Protein AF-A0A1S2HRX5-F1 (afdb_monomer)

Radius of gyration: 15.43 Å; Cα contacts (8 Å, |Δi|>4): 375; chains: 1; bounding box: 39×36×41 Å

Sequence (176 aa):
MSVSSRLGGLPTVPDGFDWPTCAEHHEPMQFTAQLEHEGSLILVFICQADPGSCPSWDPDAGSNAAVVVGGRDLHPAGRPASPSGTAVLTGEPWLLGVHQAAADDYYDALAEARSDGVSVAGQWGGNPAWIQNDETPGGYRFVAMLDEDPLGVNFGGGSAYVFADGHGHAKVLTQT

Foldseek 3Di:
DDQFKWFFDFHFADPPDDFQAAPVVRFGFAFGIWHDDPQWIKTKGAHQAPPGGDPFQDQPNSRIAIAIHHDPPTDGDDDDDGPRSRNTDPDDIGGDDDDDAPDLAPVVSVVVCVVVVHFDFWFADDDDPDPDDDPAPPQKDWGIKGDCPPRVDCLPNWIKTKIGHPPRGITIGIDD

Nearest PDB structures (foldseek):
  6lbt-assembly1_B  TM=6.377E-01  e=7.154E+00  Kluyveromyces lactis
  3taw-assembly1_A  TM=1.729E-01  e=7.962E+00  Parabacteroides distasonis ATCC 8503

Solvent-accessible surface area (backbone atoms only — not comparable to full-atom values): 10328 Å² total; per-residue (Å²): 133,83,87,61,30,29,35,42,31,66,58,76,34,46,86,89,69,78,78,61,55,17,67,83,78,71,38,47,24,16,39,46,36,36,38,65,51,97,92,30,35,39,38,33,30,39,30,54,50,82,98,48,50,61,91,64,42,50,45,84,69,34,36,30,41,32,46,56,47,68,78,82,77,65,37,71,49,81,84,76,88,39,97,76,58,49,32,42,47,86,68,82,53,44,76,59,81,89,80,86,58,91,51,92,46,64,69,59,24,49,53,51,41,45,74,74,70,46,88,62,53,58,45,75,48,79,76,84,80,64,84,72,70,93,76,79,56,90,82,46,42,73,46,34,37,37,34,33,54,80,68,79,50,77,53,77,85,26,34,38,43,34,28,36,38,97,82,66,48,37,40,28,33,44,42,99

Structure (mmCIF, N/CA/C/O backbone):
data_AF-A0A1S2HRX5-F1
#
_entry.id   AF-A0A1S2HRX5-F1
#
loop_
_atom_site.group_PDB
_atom_site.id
_atom_site.type_symbol
_atom_site.label_atom_id
_atom_site.label_alt_id
_atom_site.label_comp_id
_atom_site.label_asym_id
_atom_site.label_entity_id
_atom_site.label_seq_id
_atom_site.pdbx_PDB_ins_code
_atom_site.Cartn_x
_atom_site.Cartn_y
_atom_site.Cartn_z
_atom_site.occupancy
_atom_site.B_iso_or_equiv
_atom_site.auth_seq_id
_atom_site.auth_comp_id
_atom_site.auth_asym_id
_atom_site.auth_atom_id
_atom_site.pdbx_PDB_model_num
ATOM 1 N N . MET A 1 1 ? -18.912 -3.432 -9.188 1.00 42.72 1 MET A N 1
ATOM 2 C CA . MET A 1 1 ? -17.741 -2.588 -8.873 1.00 42.72 1 MET A CA 1
ATOM 3 C C . MET A 1 1 ? -16.522 -3.482 -8.997 1.00 42.72 1 MET A C 1
ATOM 5 O O . MET A 1 1 ? -16.573 -4.588 -8.477 1.00 42.72 1 MET A O 1
ATOM 9 N N . SER A 1 2 ? -15.521 -3.086 -9.781 1.00 50.94 2 SER A N 1
ATOM 10 C CA . SER A 1 2 ? -14.323 -3.904 -10.001 1.00 50.94 2 SER A CA 1
ATOM 11 C C . SER A 1 2 ? -13.428 -3.830 -8.764 1.00 50.94 2 SER A C 1
ATOM 13 O O . SER A 1 2 ? -13.094 -2.729 -8.331 1.00 50.94 2 SER A O 1
ATOM 15 N N . VAL A 1 3 ? -13.072 -4.976 -8.185 1.00 69.06 3 VAL A N 1
ATOM 16 C CA . VAL A 1 3 ? -12.147 -5.123 -7.043 1.00 69.06 3 VAL A CA 1
ATOM 17 C C . VAL A 1 3 ? -10.694 -5.006 -7.511 1.00 69.06 3 VAL A C 1
ATOM 19 O O . VAL A 1 3 ? -9.870 -5.864 -7.242 1.00 69.06 3 VAL A O 1
ATOM 22 N N . SER A 1 4 ? -10.397 -3.946 -8.258 1.00 85.69 4 SER A N 1
ATOM 23 C CA . SER A 1 4 ? -9.101 -3.774 -8.909 1.00 85.69 4 SER A CA 1
ATOM 24 C C . SER A 1 4 ? -8.040 -3.223 -7.964 1.00 85.69 4 SER A C 1
ATOM 26 O O . SER A 1 4 ? -8.355 -2.479 -7.025 1.00 85.69 4 SER A O 1
ATOM 28 N N . SER A 1 5 ? -6.783 -3.544 -8.261 1.00 94.06 5 SER A N 1
ATOM 29 C CA . SER A 1 5 ? -5.628 -2.887 -7.652 1.00 94.06 5 SER A CA 1
ATOM 30 C C . SER A 1 5 ? -5.654 -1.379 -7.925 1.00 94.06 5 SER A C 1
ATOM 32 O O . SER A 1 5 ? -5.925 -0.944 -9.049 1.00 94.06 5 SER A O 1
ATOM 34 N N . ARG A 1 6 ? -5.418 -0.566 -6.894 1.00 93.69 6 ARG A N 1
ATOM 35 C CA . ARG A 1 6 ? -5.502 0.898 -6.982 1.00 93.69 6 ARG A CA 1
ATOM 36 C C . ARG A 1 6 ? -4.784 1.615 -5.852 1.00 93.69 6 ARG A C 1
ATOM 38 O O . ARG A 1 6 ? -4.561 1.041 -4.787 1.00 93.69 6 ARG A O 1
ATOM 45 N N . LEU A 1 7 ? -4.542 2.901 -6.073 1.00 91.94 7 LEU A N 1
ATOM 46 C CA . LEU A 1 7 ? -4.018 3.836 -5.085 1.00 91.94 7 LEU A CA 1
ATOM 47 C C . LEU A 1 7 ? -5.061 4.891 -4.717 1.00 91.94 7 LEU A C 1
ATOM 49 O O . LEU A 1 7 ? -5.778 5.397 -5.585 1.00 91.94 7 LEU A O 1
ATOM 53 N N . GLY A 1 8 ? -5.122 5.238 -3.433 1.00 90.88 8 GLY A N 1
ATOM 54 C CA . GLY A 1 8 ? -6.038 6.248 -2.908 1.00 90.88 8 GLY A CA 1
ATOM 55 C C . GLY A 1 8 ? -7.531 5.925 -3.076 1.00 90.88 8 GLY A C 1
ATOM 56 O O . GLY A 1 8 ? -7.946 4.837 -3.487 1.00 90.88 8 GLY A O 1
ATOM 57 N N . GLY A 1 9 ? -8.374 6.897 -2.723 1.00 91.44 9 GLY A N 1
ATOM 58 C CA . GLY A 1 9 ? -9.822 6.709 -2.611 1.00 91.44 9 GLY A CA 1
ATOM 59 C C . GLY A 1 9 ? -10.224 5.913 -1.363 1.00 91.44 9 GLY A C 1
ATOM 60 O O . GLY A 1 9 ? -9.488 5.847 -0.388 1.00 91.44 9 GLY A O 1
ATOM 61 N N . LEU A 1 10 ? -11.426 5.332 -1.355 1.00 94.06 10 LEU A N 1
ATOM 62 C CA . LEU A 1 10 ? -11.907 4.517 -0.228 1.00 94.06 10 LEU A CA 1
ATOM 63 C C . LEU A 1 10 ? -11.615 3.036 -0.474 1.00 94.06 10 LEU A C 1
ATOM 65 O O . LEU A 1 10 ? -11.986 2.583 -1.559 1.00 94.06 10 LEU A O 1
ATOM 69 N N . PRO A 1 11 ? -11.049 2.270 0.480 1.00 95.44 11 PRO A N 1
ATOM 70 C CA . PRO A 1 11 ? -10.818 0.834 0.315 1.00 95.44 11 PRO A CA 1
ATOM 71 C C . PRO A 1 11 ? -12.126 0.075 0.088 1.00 95.44 11 PRO A C 1
ATOM 73 O O . PRO A 1 11 ? -13.189 0.508 0.533 1.00 95.44 11 PRO A O 1
ATOM 76 N N . THR A 1 12 ? -12.059 -1.058 -0.609 1.00 95.31 12 THR A N 1
ATOM 77 C CA . THR A 1 12 ? -13.180 -1.997 -0.690 1.00 95.31 12 THR A CA 1
ATOM 78 C C . THR A 1 12 ? -13.063 -2.991 0.460 1.00 95.31 12 THR A C 1
ATOM 80 O O . THR A 1 12 ? -12.050 -3.673 0.581 1.00 95.31 12 THR A O 1
ATOM 83 N N . VAL A 1 13 ? -14.083 -3.056 1.308 1.00 96.00 13 VAL A N 1
ATOM 84 C CA . VAL A 1 13 ? -14.059 -3.765 2.590 1.00 96.00 13 VAL A CA 1
ATOM 85 C C . VAL A 1 13 ? -15.332 -4.595 2.783 1.00 96.00 13 VAL A C 1
ATOM 87 O O . VAL A 1 13 ? -16.344 -4.302 2.142 1.00 96.00 13 VAL A O 1
ATOM 90 N N . PRO A 1 14 ? -15.297 -5.638 3.628 1.00 94.88 14 PRO A N 1
ATOM 91 C CA . PRO A 1 14 ? -16.498 -6.324 4.086 1.00 94.88 14 PRO A CA 1
ATOM 92 C C . PRO A 1 14 ? -17.220 -5.516 5.176 1.00 94.88 14 PRO A C 1
ATOM 94 O O . PRO A 1 14 ? -16.655 -4.589 5.768 1.00 94.88 14 PRO A O 1
ATOM 97 N N . ASP A 1 15 ? -18.447 -5.931 5.491 1.00 92.69 15 ASP A N 1
ATOM 98 C CA . ASP A 1 15 ? -19.171 -5.441 6.663 1.00 92.69 15 ASP A CA 1
ATOM 99 C C . ASP A 1 15 ? -18.344 -5.630 7.945 1.00 92.69 15 ASP A C 1
ATOM 101 O O . ASP A 1 15 ? -17.691 -6.657 8.147 1.00 92.69 15 ASP A O 1
ATOM 105 N N . GLY A 1 16 ? -18.402 -4.639 8.839 1.00 91.12 16 GLY A N 1
ATOM 106 C CA . GLY A 1 16 ? -17.696 -4.679 10.123 1.00 91.12 16 GLY A CA 1
ATOM 107 C C . GLY A 1 16 ? -16.188 -4.432 10.035 1.00 91.12 16 GLY A C 1
ATOM 108 O O . GLY A 1 16 ? -15.483 -4.715 10.995 1.00 91.12 16 GLY A O 1
ATOM 109 N N . PHE A 1 17 ? -15.684 -3.920 8.910 1.00 95.06 17 PHE A N 1
ATOM 110 C CA . PHE A 1 17 ? -14.285 -3.521 8.788 1.00 95.06 17 PHE A CA 1
ATOM 111 C C . PHE A 1 17 ? -13.903 -2.411 9.776 1.00 95.06 17 PHE A C 1
ATOM 113 O O . PHE A 1 17 ? -14.503 -1.332 9.779 1.00 95.06 17 PHE A O 1
ATOM 120 N N . ASP A 1 18 ? -12.840 -2.663 10.538 1.00 94.56 18 ASP A N 1
ATOM 121 C CA . ASP A 1 18 ? -12.233 -1.700 11.448 1.00 94.56 18 ASP A CA 1
ATOM 122 C C . ASP A 1 18 ? -11.084 -0.957 10.760 1.00 94.56 18 ASP A C 1
ATOM 124 O O . ASP A 1 18 ? -10.108 -1.553 10.300 1.00 94.56 18 ASP A O 1
ATOM 128 N N . TRP A 1 19 ? -11.191 0.372 10.705 1.00 96.56 19 TRP A N 1
ATOM 129 C CA . TRP A 1 19 ? -10.160 1.209 10.101 1.00 96.56 19 TRP A CA 1
ATOM 130 C C . TRP A 1 19 ? -8.891 1.234 10.973 1.00 96.56 19 TRP A C 1
ATOM 132 O O . TRP A 1 19 ? -8.983 1.602 12.151 1.00 96.56 19 TRP A O 1
ATOM 142 N N . PRO A 1 20 ? -7.697 0.920 10.429 1.00 95.81 20 PRO A N 1
ATOM 143 C CA . PRO A 1 20 ? -6.464 0.925 11.212 1.00 95.81 20 PRO A CA 1
ATOM 144 C C . PRO A 1 20 ? -6.161 2.291 11.829 1.00 95.81 20 PRO A C 1
ATOM 146 O O . PRO A 1 20 ? -6.171 3.319 11.154 1.00 95.81 20 PRO A O 1
ATOM 149 N N . THR A 1 21 ? -5.874 2.299 13.126 1.00 94.56 21 THR A N 1
ATOM 150 C CA . THR A 1 21 ? -5.541 3.508 13.888 1.00 94.56 21 THR A CA 1
ATOM 151 C C . THR A 1 21 ? -4.072 3.466 14.274 1.00 94.56 21 THR A C 1
ATOM 153 O O . THR A 1 21 ? -3.586 2.436 14.739 1.00 94.56 21 THR A O 1
ATOM 156 N N . CYS A 1 22 ? -3.362 4.575 14.083 1.00 92.81 22 CYS A N 1
ATOM 157 C CA . CYS A 1 22 ? -1.966 4.693 14.482 1.00 92.81 22 CYS A CA 1
ATOM 158 C C . CYS A 1 22 ? -1.825 4.576 16.004 1.00 92.81 22 CYS A C 1
ATOM 160 O O . CYS A 1 22 ? -2.500 5.291 16.743 1.00 92.81 22 CYS A O 1
ATOM 162 N N . ALA A 1 23 ? -0.914 3.721 16.467 1.00 91.38 23 ALA A N 1
ATOM 163 C CA . ALA A 1 23 ? -0.652 3.520 17.891 1.00 91.38 23 ALA A CA 1
ATOM 164 C C . ALA A 1 23 ? -0.019 4.747 18.577 1.00 91.38 23 ALA A C 1
ATOM 166 O O . ALA A 1 23 ? -0.177 4.926 19.781 1.00 91.38 23 ALA A O 1
ATOM 167 N N . GLU A 1 24 ? 0.686 5.597 17.826 1.00 89.31 24 GLU A N 1
ATOM 168 C CA . GLU A 1 24 ? 1.354 6.793 18.352 1.00 89.31 24 GLU A CA 1
ATOM 169 C C . GLU A 1 24 ? 0.433 8.020 18.311 1.00 89.31 24 GLU A C 1
ATOM 171 O O . GLU A 1 24 ? 0.170 8.655 19.333 1.00 89.31 24 GLU A O 1
ATOM 176 N N . HIS A 1 25 ? -0.124 8.322 17.136 1.00 89.62 25 HIS A N 1
ATOM 177 C CA . HIS A 1 25 ? -0.954 9.511 16.925 1.00 89.62 25 HIS A CA 1
ATOM 178 C C . HIS A 1 25 ? -2.419 9.315 17.317 1.00 89.62 25 HIS A C 1
ATOM 180 O O . HIS A 1 25 ? -3.144 10.295 17.457 1.00 89.62 25 HIS A O 1
ATOM 186 N N . HIS A 1 26 ? -2.864 8.069 17.506 1.00 91.31 26 HIS A N 1
ATOM 187 C CA . HIS A 1 26 ? -4.259 7.737 17.811 1.00 91.31 26 HIS A CA 1
ATOM 188 C C . HIS A 1 26 ? -5.250 8.280 16.761 1.00 91.31 26 HIS A C 1
ATOM 190 O O . HIS A 1 26 ? -6.422 8.516 17.054 1.00 91.31 26 HIS A O 1
ATOM 196 N N . GLU A 1 27 ? -4.777 8.456 15.524 1.00 92.00 27 GLU A N 1
ATOM 197 C CA . GLU A 1 27 ? -5.568 8.874 14.370 1.00 92.00 27 GLU A CA 1
ATOM 198 C C . GLU A 1 27 ? -5.728 7.726 13.363 1.00 92.00 27 GLU A C 1
ATOM 200 O O . GLU A 1 27 ? -4.836 6.874 13.258 1.00 92.00 27 GLU A O 1
ATOM 205 N N . PRO A 1 28 ? -6.833 7.694 12.592 1.00 94.44 28 PRO A N 1
ATOM 206 C CA . PRO A 1 28 ? -6.973 6.749 11.494 1.00 94.44 28 PRO A CA 1
ATOM 207 C C . PRO A 1 28 ? -5.816 6.910 10.503 1.00 94.44 28 PRO A C 1
ATOM 209 O O . PRO A 1 28 ? -5.547 8.012 10.024 1.00 94.44 28 PRO A O 1
ATOM 212 N N . MET A 1 29 ? -5.147 5.806 10.182 1.00 93.88 29 MET A N 1
ATOM 213 C CA . MET A 1 29 ? -4.062 5.793 9.204 1.00 93.88 29 MET A CA 1
ATOM 214 C C . MET A 1 29 ? -4.589 6.119 7.804 1.00 93.88 29 MET A C 1
ATOM 216 O O . MET A 1 29 ? -5.742 5.824 7.475 1.00 93.88 29 MET A O 1
ATOM 220 N N . GLN A 1 30 ? -3.738 6.688 6.954 1.00 93.50 30 GLN A N 1
ATOM 221 C CA . GLN A 1 30 ? -4.100 6.975 5.577 1.00 93.50 30 GLN A CA 1
ATOM 222 C C . GLN A 1 30 ? -4.197 5.689 4.763 1.00 93.50 30 GLN A C 1
ATOM 224 O O . GLN A 1 30 ? -3.223 4.947 4.648 1.00 93.50 30 GLN A O 1
ATOM 229 N N . PHE A 1 31 ? -5.349 5.460 4.136 1.00 94.88 31 PHE A N 1
ATOM 230 C CA . PHE A 1 31 ? -5.457 4.435 3.106 1.00 94.88 31 PHE A CA 1
ATOM 231 C C . PHE A 1 31 ? -4.599 4.816 1.894 1.00 94.88 31 PHE A C 1
ATOM 233 O O . PHE A 1 31 ? -4.825 5.849 1.261 1.00 94.88 31 PHE A O 1
ATOM 240 N N . THR A 1 32 ? -3.629 3.961 1.585 1.00 94.06 32 THR A N 1
ATOM 241 C CA . THR A 1 32 ? -2.612 4.189 0.552 1.00 94.06 32 THR A CA 1
ATOM 242 C C . THR A 1 32 ? -2.920 3.377 -0.701 1.00 94.06 32 THR A C 1
ATOM 244 O O . THR A 1 32 ? -3.034 3.934 -1.794 1.00 94.06 32 THR A O 1
ATOM 247 N N . ALA A 1 33 ? -3.108 2.064 -0.547 1.00 95.00 33 ALA A N 1
ATOM 248 C CA . ALA A 1 33 ? -3.274 1.150 -1.669 1.00 95.00 33 ALA A CA 1
ATOM 249 C C . ALA A 1 33 ? -4.211 -0.014 -1.343 1.00 95.00 33 ALA A C 1
ATOM 251 O O . ALA A 1 33 ? -4.298 -0.476 -0.208 1.00 95.00 33 ALA A O 1
ATOM 252 N N . GLN A 1 34 ? -4.868 -0.526 -2.375 1.00 95.69 34 GLN A N 1
ATOM 253 C CA . GLN A 1 34 ? -5.545 -1.817 -2.377 1.00 95.69 34 GLN A CA 1
ATOM 254 C C . GLN A 1 34 ? -4.910 -2.653 -3.482 1.00 95.69 34 GLN A C 1
ATOM 256 O O . GLN A 1 34 ? -4.860 -2.201 -4.623 1.00 95.69 34 GLN A O 1
ATOM 261 N N . LEU A 1 35 ? -4.450 -3.856 -3.154 1.00 96.00 35 LEU A N 1
ATOM 262 C CA . LEU A 1 35 ? -3.746 -4.747 -4.074 1.00 96.00 35 LEU A CA 1
ATOM 263 C C . LEU A 1 35 ? -4.480 -6.080 -4.179 1.00 96.00 35 LEU A C 1
ATOM 265 O O . LEU A 1 35 ? -4.830 -6.675 -3.163 1.00 96.00 35 LEU A O 1
ATOM 269 N N . GLU A 1 36 ? -4.692 -6.565 -5.395 1.00 94.38 36 GLU A N 1
ATOM 270 C CA . GLU A 1 36 ? -5.213 -7.912 -5.625 1.00 94.38 36 GLU A CA 1
ATOM 271 C C . GLU A 1 36 ? -4.122 -8.952 -5.353 1.00 94.38 36 GLU A C 1
ATOM 273 O O . GLU A 1 36 ? -3.021 -8.887 -5.905 1.00 94.38 36 GLU A O 1
ATOM 278 N N . HIS A 1 37 ? -4.429 -9.934 -4.507 1.00 93.38 37 HIS A N 1
ATOM 279 C CA . HIS A 1 37 ? -3.496 -10.997 -4.156 1.00 93.38 37 HIS A CA 1
ATOM 280 C C . HIS A 1 37 ? -4.234 -12.305 -3.856 1.00 93.38 37 HIS A C 1
ATOM 282 O O . HIS A 1 37 ? -5.067 -12.357 -2.956 1.00 93.38 37 HIS A O 1
ATOM 288 N N . GLU A 1 38 ? -3.937 -13.360 -4.623 1.00 90.81 38 GLU A N 1
ATOM 289 C CA . GLU A 1 38 ? -4.452 -14.729 -4.415 1.00 90.81 38 GLU A CA 1
ATOM 290 C C . GLU A 1 38 ? -5.985 -14.808 -4.175 1.00 90.81 38 GLU A C 1
ATOM 292 O O . GLU A 1 38 ? -6.476 -15.578 -3.354 1.00 90.81 38 GLU A O 1
ATOM 297 N N . GLY A 1 39 ? -6.771 -14.003 -4.905 1.00 89.25 39 GLY A N 1
ATOM 298 C CA . GLY A 1 39 ? -8.240 -13.971 -4.787 1.00 89.25 39 GLY A CA 1
ATOM 299 C C . GLY A 1 39 ? -8.781 -13.158 -3.601 1.00 89.25 39 GLY A C 1
ATOM 300 O O . GLY A 1 39 ? -9.988 -13.162 -3.362 1.00 89.25 39 GLY A O 1
ATOM 301 N N . SER A 1 40 ? -7.903 -12.455 -2.889 1.00 93.50 40 SER A N 1
ATOM 302 C CA . SER A 1 40 ? -8.204 -11.505 -1.816 1.00 93.50 40 SER A CA 1
ATOM 303 C C . SER A 1 40 ? -7.665 -10.113 -2.167 1.00 93.50 40 SER A C 1
ATOM 305 O O . SER A 1 40 ? -7.021 -9.913 -3.200 1.00 93.50 40 SER A O 1
ATOM 307 N N . LEU A 1 41 ? -7.933 -9.139 -1.302 1.00 95.88 41 LEU A N 1
ATOM 308 C CA . LEU A 1 41 ? -7.365 -7.798 -1.368 1.00 95.88 41 LEU A CA 1
ATOM 309 C C . LEU A 1 41 ? -6.448 -7.572 -0.170 1.00 95.88 41 LEU A C 1
ATOM 311 O O . LEU A 1 41 ? -6.817 -7.898 0.954 1.00 95.88 41 LEU A O 1
ATOM 315 N N . ILE A 1 42 ? -5.292 -6.962 -0.397 1.00 97.69 42 ILE A N 1
ATOM 316 C CA . ILE A 1 42 ? -4.442 -6.413 0.659 1.00 97.69 42 ILE A CA 1
ATOM 317 C C . ILE A 1 42 ? -4.649 -4.904 0.677 1.00 97.69 42 ILE A C 1
ATOM 319 O O . ILE A 1 42 ? -4.396 -4.223 -0.316 1.00 97.69 42 ILE A O 1
ATOM 323 N N . LEU A 1 43 ? -5.130 -4.388 1.801 1.00 97.62 43 LEU A N 1
ATOM 324 C CA . LEU A 1 43 ? -5.349 -2.968 2.040 1.00 97.62 43 LEU A CA 1
ATOM 325 C C . LEU A 1 43 ? -4.177 -2.413 2.843 1.00 97.62 43 LEU A C 1
ATOM 327 O O . LEU A 1 43 ? -3.892 -2.912 3.929 1.00 97.62 43 LEU A O 1
ATOM 331 N N . VAL A 1 44 ? -3.515 -1.390 2.319 1.00 96.75 44 VAL A N 1
ATOM 332 C CA . VAL A 1 44 ? -2.314 -0.787 2.901 1.00 96.75 44 VAL A CA 1
ATOM 333 C C . VAL A 1 44 ? -2.666 0.556 3.521 1.00 96.75 44 VAL A C 1
ATOM 335 O O . VAL A 1 44 ? -3.255 1.421 2.863 1.00 96.75 44 VAL A O 1
ATOM 338 N N . PHE A 1 45 ? -2.269 0.733 4.777 1.00 94.88 45 PHE A N 1
ATOM 339 C CA . PHE A 1 45 ? -2.484 1.941 5.553 1.00 94.88 45 PHE A CA 1
ATOM 340 C C . PHE A 1 45 ? -1.180 2.406 6.189 1.00 94.88 45 PHE A C 1
ATOM 342 O O . PHE A 1 45 ? -0.471 1.609 6.800 1.00 94.88 45 PHE A O 1
ATOM 349 N N . ILE A 1 46 ? -0.893 3.699 6.073 1.00 92.38 46 ILE A N 1
ATOM 350 C CA . ILE A 1 46 ? 0.333 4.318 6.583 1.00 92.38 46 ILE A CA 1
ATOM 351 C C . ILE A 1 46 ? -0.053 5.537 7.416 1.00 92.38 46 ILE A C 1
ATOM 353 O O . ILE A 1 46 ? -0.940 6.308 7.041 1.00 92.38 46 ILE A O 1
ATOM 357 N N . CYS A 1 47 ? 0.575 5.725 8.574 1.00 91.69 47 CYS A N 1
ATOM 358 C CA . CYS A 1 47 ? 0.341 6.915 9.382 1.00 91.69 47 CYS A CA 1
ATOM 359 C C . CYS A 1 47 ? 0.818 8.177 8.649 1.00 91.69 47 CYS A C 1
ATOM 361 O O . CYS A 1 47 ? 1.980 8.271 8.263 1.00 91.69 47 CYS A O 1
ATOM 363 N N . GLN A 1 48 ? -0.077 9.158 8.505 1.00 88.06 48 GLN A N 1
ATOM 364 C CA . GLN A 1 48 ? 0.181 10.470 7.891 1.00 88.06 48 GLN A CA 1
ATOM 365 C C . GLN A 1 48 ? -0.452 11.598 8.731 1.00 88.06 48 GLN A C 1
ATOM 367 O O . GLN A 1 48 ? -0.999 12.561 8.191 1.00 88.06 48 GLN A O 1
ATOM 372 N N . ALA A 1 49 ? -0.490 11.440 10.058 1.00 83.44 49 ALA A N 1
ATOM 373 C CA . ALA A 1 49 ? -0.994 12.478 10.955 1.00 83.44 49 ALA A CA 1
ATOM 374 C C . ALA A 1 49 ? -0.041 13.691 10.963 1.00 83.44 49 ALA A C 1
ATOM 376 O O . ALA A 1 49 ? 1.168 13.539 10.849 1.00 83.44 49 ALA A O 1
ATOM 377 N N . ASP A 1 50 ? -0.569 14.907 11.079 1.00 69.19 50 ASP A N 1
ATOM 378 C CA . ASP A 1 50 ? 0.231 16.143 11.120 1.00 69.19 50 ASP A CA 1
ATOM 379 C C . ASP A 1 50 ? 0.730 16.404 12.562 1.00 69.19 50 ASP A C 1
ATOM 381 O O . ASP A 1 50 ? -0.071 16.258 13.491 1.00 69.19 50 ASP A O 1
ATOM 385 N N . PRO A 1 51 ? 2.008 16.780 12.810 1.00 57.28 51 PRO A N 1
ATOM 386 C CA . PRO A 1 51 ? 3.020 17.267 11.866 1.00 57.28 51 PRO A CA 1
ATOM 387 C C . PRO A 1 51 ? 3.986 16.227 11.267 1.00 57.28 51 PRO A C 1
ATOM 389 O O . PRO A 1 51 ? 5.059 16.617 10.803 1.00 57.28 51 PRO A O 1
ATOM 392 N N . GLY A 1 52 ? 3.676 14.926 11.240 1.00 60.56 52 GLY A N 1
ATOM 393 C CA . GLY A 1 52 ? 4.576 13.977 10.578 1.00 60.56 52 GLY A CA 1
ATOM 394 C C . GLY A 1 52 ? 4.119 12.522 10.483 1.00 60.56 52 GLY A C 1
ATOM 395 O O . GLY A 1 52 ? 3.414 11.986 11.336 1.00 60.56 52 GLY A O 1
ATOM 396 N N . SER A 1 53 ? 4.625 11.845 9.449 1.00 70.62 53 SER A N 1
ATOM 397 C CA . SER A 1 53 ? 4.699 10.384 9.415 1.00 70.62 53 SER A CA 1
ATOM 398 C C . SER A 1 53 ? 5.442 9.887 10.658 1.00 70.62 53 SER A C 1
ATOM 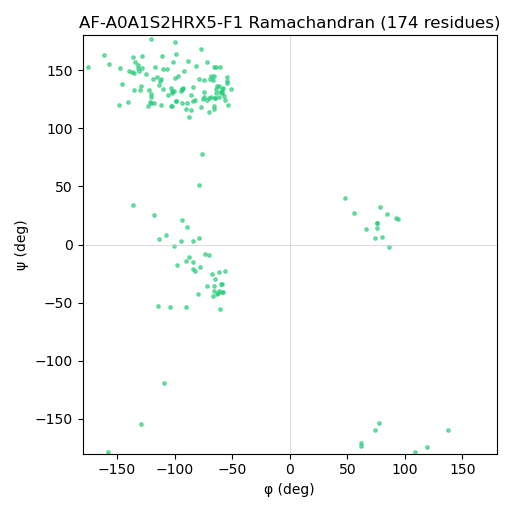400 O O . SER A 1 53 ? 6.442 10.484 11.066 1.00 70.62 53 SER A O 1
ATOM 402 N N . CYS A 1 54 ? 4.967 8.798 11.266 1.00 78.50 54 CYS A N 1
ATOM 403 C CA . CYS A 1 54 ? 5.682 8.182 12.381 1.00 78.50 54 CYS A CA 1
ATOM 404 C C . CYS A 1 54 ? 7.131 7.872 11.975 1.00 78.50 54 CYS A C 1
ATOM 406 O O . CYS A 1 54 ? 7.363 7.454 10.840 1.00 78.50 54 CYS A O 1
ATOM 408 N N . PRO A 1 55 ? 8.099 8.002 12.895 1.00 67.88 55 PRO A N 1
ATOM 409 C CA . PRO A 1 55 ? 9.490 7.668 12.609 1.00 67.88 55 PRO A CA 1
ATOM 410 C C . PRO A 1 55 ? 9.709 6.158 12.461 1.00 67.88 55 PRO A C 1
ATOM 412 O O . PRO A 1 55 ? 10.808 5.743 12.112 1.00 67.88 55 PRO A O 1
ATOM 415 N N . SER A 1 56 ? 8.704 5.336 12.784 1.00 72.25 56 SER A N 1
ATOM 416 C CA . SER A 1 56 ? 8.823 3.887 12.751 1.00 72.25 56 SER A CA 1
ATOM 417 C C . SER A 1 56 ? 8.577 3.318 11.357 1.00 72.25 56 SER A C 1
ATOM 419 O O . SER A 1 56 ? 7.503 3.486 10.778 1.00 72.25 56 SER A O 1
ATOM 421 N N . TRP A 1 57 ? 9.571 2.580 10.876 1.00 71.00 57 TRP A N 1
ATOM 422 C CA . TRP A 1 57 ? 9.526 1.756 9.670 1.00 71.00 57 TRP A CA 1
ATOM 423 C C . TRP A 1 57 ? 9.070 0.314 9.946 1.00 71.00 57 TRP A C 1
ATOM 425 O O . TRP A 1 57 ? 8.710 -0.412 9.020 1.00 71.00 57 TRP A O 1
ATOM 435 N N . ASP A 1 58 ? 9.060 -0.094 11.221 1.00 76.31 58 ASP A N 1
ATOM 436 C CA . ASP A 1 58 ? 8.763 -1.455 11.671 1.00 76.31 58 ASP A CA 1
ATOM 437 C C . ASP A 1 58 ? 7.278 -1.809 11.427 1.00 76.31 58 ASP A C 1
ATOM 439 O O . ASP A 1 58 ? 6.389 -1.070 11.879 1.00 76.31 58 ASP A O 1
ATOM 443 N N . PRO A 1 59 ? 6.982 -2.937 10.745 1.00 74.69 59 PRO A N 1
ATOM 444 C CA . PRO A 1 59 ? 5.612 -3.366 10.457 1.00 74.69 59 PRO A CA 1
ATOM 445 C C . PRO A 1 59 ? 4.772 -3.630 11.716 1.00 74.69 59 PRO A C 1
ATOM 447 O O . PRO A 1 59 ? 3.546 -3.565 11.653 1.00 74.69 59 PRO A O 1
ATOM 450 N N . ASP A 1 60 ? 5.405 -3.923 12.853 1.00 82.50 60 ASP A N 1
ATOM 451 C CA . ASP A 1 60 ? 4.742 -4.281 14.107 1.00 82.50 60 ASP A CA 1
ATOM 452 C C . ASP A 1 60 ? 4.668 -3.105 15.104 1.00 82.50 60 ASP A C 1
ATOM 454 O O . ASP A 1 60 ? 4.056 -3.228 16.167 1.00 82.50 60 ASP A O 1
ATOM 458 N N . ALA A 1 61 ? 5.216 -1.932 14.766 1.00 83.38 61 ALA A N 1
ATOM 459 C CA . ALA A 1 61 ? 5.176 -0.748 15.633 1.00 83.38 61 ALA A CA 1
ATOM 460 C C . ALA A 1 61 ? 3.802 -0.056 15.705 1.00 83.38 61 ALA A C 1
ATOM 462 O O . ALA A 1 61 ? 3.612 0.866 16.498 1.00 83.38 61 ALA A O 1
ATOM 463 N N . GLY A 1 62 ? 2.839 -0.467 14.873 1.00 87.12 62 GLY A N 1
ATOM 464 C CA . GLY A 1 62 ? 1.496 0.119 14.850 1.00 87.12 62 GLY A CA 1
ATOM 465 C C . GLY A 1 62 ? 1.418 1.489 14.170 1.00 87.12 62 GLY A C 1
ATOM 466 O O . GLY A 1 62 ? 0.448 2.220 14.374 1.00 87.12 62 GLY A O 1
ATOM 467 N N . SER A 1 63 ? 2.421 1.844 13.365 1.00 89.62 63 SER A N 1
ATOM 468 C CA . SER A 1 63 ? 2.425 3.034 12.498 1.00 89.62 63 SER A CA 1
ATOM 469 C C . SER A 1 63 ? 2.035 2.724 11.052 1.00 89.62 63 SER A C 1
ATOM 471 O O . SER A 1 63 ? 1.621 3.628 10.328 1.00 89.62 63 SER A O 1
ATOM 473 N N . ASN A 1 64 ? 2.110 1.448 10.673 1.00 91.69 64 ASN A N 1
ATOM 474 C CA . ASN A 1 64 ? 1.767 0.919 9.362 1.00 91.69 64 ASN A CA 1
ATOM 475 C C . ASN A 1 64 ? 0.849 -0.297 9.552 1.00 91.69 64 ASN A C 1
ATOM 477 O O . ASN A 1 64 ? 0.947 -0.996 10.561 1.00 91.69 64 ASN A O 1
ATOM 481 N N . ALA A 1 65 ? -0.049 -0.556 8.606 1.00 95.12 65 ALA A N 1
ATOM 482 C CA . ALA A 1 65 ? -0.920 -1.725 8.643 1.00 95.12 65 ALA A CA 1
ATOM 483 C C . ALA A 1 65 ? -1.203 -2.258 7.237 1.00 95.12 65 ALA A C 1
ATOM 485 O O . ALA A 1 65 ? -1.488 -1.497 6.312 1.00 95.12 65 ALA A O 1
ATOM 486 N N . ALA A 1 66 ? -1.173 -3.582 7.093 1.00 97.31 66 ALA A N 1
ATOM 487 C CA . ALA A 1 66 ? -1.657 -4.277 5.911 1.00 97.31 66 ALA A CA 1
ATOM 488 C C . ALA A 1 66 ? -2.757 -5.256 6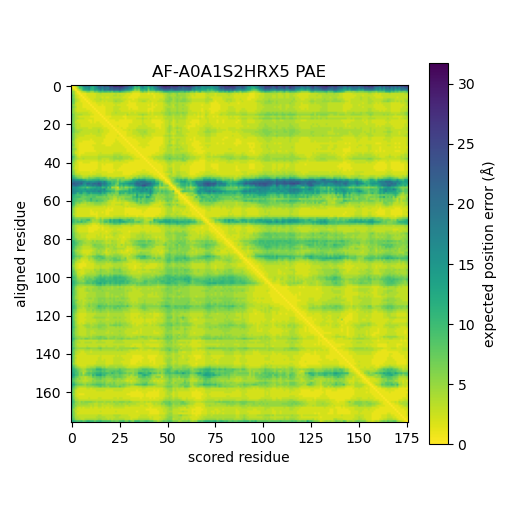.333 1.00 97.31 66 ALA A C 1
ATOM 490 O O . ALA A 1 66 ? -2.544 -6.111 7.190 1.00 97.31 66 ALA A O 1
ATOM 491 N N . VAL A 1 67 ? -3.945 -5.116 5.750 1.00 97.12 67 VAL A N 1
ATOM 492 C CA . VAL A 1 67 ? -5.124 -5.911 6.113 1.00 97.12 67 VAL A CA 1
ATOM 493 C C . VAL A 1 67 ? -5.568 -6.728 4.913 1.00 97.12 67 VAL A C 1
ATOM 495 O O . VAL A 1 67 ? -5.881 -6.168 3.863 1.00 97.12 67 VAL A O 1
ATOM 498 N N . VAL A 1 68 ? -5.620 -8.050 5.070 1.00 96.81 68 VAL A N 1
ATOM 499 C CA . VAL A 1 68 ? -6.195 -8.938 4.057 1.00 96.81 68 VAL A CA 1
ATOM 500 C C . VAL A 1 68 ? -7.708 -8.949 4.222 1.00 96.81 68 VAL A C 1
ATOM 502 O O . VAL A 1 68 ? -8.225 -9.264 5.294 1.00 96.81 68 VAL A O 1
ATOM 505 N N . VAL A 1 69 ? -8.428 -8.628 3.153 1.00 95.00 69 VAL A N 1
ATOM 506 C CA . VAL A 1 69 ? -9.885 -8.725 3.100 1.00 95.00 69 VAL A CA 1
ATOM 507 C C . VAL A 1 69 ? -10.319 -9.579 1.917 1.00 95.00 69 VAL A C 1
ATOM 509 O O . VAL A 1 69 ? -9.707 -9.580 0.851 1.00 95.00 69 VAL A O 1
ATOM 512 N N . GLY A 1 70 ? -11.413 -10.304 2.095 1.00 89.62 70 GLY A N 1
ATOM 513 C CA . GLY A 1 70 ? -12.019 -11.121 1.056 1.00 89.62 70 GLY A CA 1
ATOM 514 C C . GLY A 1 70 ? -13.485 -11.375 1.372 1.00 89.62 70 GLY A C 1
ATOM 515 O O . GLY A 1 70 ? -14.008 -10.902 2.379 1.00 89.62 70 GLY A O 1
ATOM 516 N N . GLY A 1 71 ? -14.147 -12.139 0.510 1.00 82.38 71 GLY A N 1
ATOM 517 C CA . GLY A 1 71 ? -15.536 -12.534 0.710 1.00 82.38 71 GLY A CA 1
ATOM 518 C C . GLY A 1 71 ? -16.472 -12.053 -0.388 1.00 82.38 71 GLY A C 1
ATOM 519 O O . GLY A 1 71 ? -16.069 -11.544 -1.433 1.00 82.38 71 GLY A O 1
ATOM 520 N N . ARG A 1 72 ? 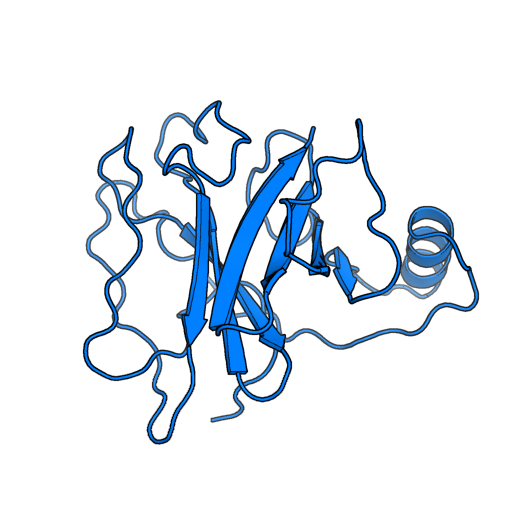-17.753 -12.303 -0.147 1.00 74.62 72 ARG A N 1
ATOM 521 C CA . ARG A 1 72 ? -18.868 -11.875 -0.991 1.00 74.62 72 ARG A CA 1
ATOM 522 C C . ARG A 1 72 ? -19.395 -10.587 -0.347 1.00 74.62 72 ARG A C 1
ATOM 524 O O . ARG A 1 72 ? -19.314 -10.471 0.868 1.00 74.62 72 ARG A O 1
ATOM 531 N N . ASP A 1 73 ? -19.859 -9.627 -1.141 1.00 86.81 73 ASP A N 1
ATOM 532 C CA . ASP A 1 73 ? -20.448 -8.361 -0.652 1.00 86.81 73 ASP A CA 1
ATOM 533 C C . ASP A 1 73 ? -19.458 -7.273 -0.186 1.00 86.81 73 ASP A C 1
ATOM 535 O O . ASP A 1 73 ? -19.762 -6.448 0.670 1.00 86.81 73 ASP A O 1
ATOM 539 N N . LEU A 1 74 ? -18.282 -7.210 -0.817 1.00 92.44 74 LEU A N 1
ATOM 540 C CA . LEU A 1 74 ? -17.347 -6.100 -0.626 1.00 92.44 74 LEU A CA 1
ATOM 541 C C . LEU A 1 74 ? -17.936 -4.766 -1.131 1.00 92.44 74 LEU A C 1
ATOM 543 O O . LEU A 1 74 ? -18.436 -4.676 -2.257 1.00 92.44 74 LEU A O 1
ATOM 547 N N . HIS A 1 75 ? -17.809 -3.709 -0.330 1.00 93.94 75 HIS A N 1
ATOM 548 C CA . HIS A 1 75 ? -18.290 -2.361 -0.640 1.00 93.94 75 HIS A CA 1
ATOM 549 C C . HIS A 1 75 ? -17.242 -1.295 -0.276 1.00 93.94 75 HIS A C 1
ATOM 551 O O . HIS A 1 75 ? -16.319 -1.570 0.488 1.00 93.94 75 HIS A O 1
ATOM 557 N N . PRO A 1 76 ? -17.325 -0.061 -0.806 1.00 93.81 76 PRO A N 1
ATOM 558 C CA . PRO A 1 76 ? -16.463 1.025 -0.345 1.00 93.81 76 PRO A CA 1
ATOM 559 C C . PRO A 1 76 ? -16.630 1.262 1.164 1.00 93.81 76 PRO A C 1
ATOM 561 O O . PRO A 1 76 ? -17.758 1.313 1.661 1.00 93.81 76 PRO A O 1
ATOM 564 N N . ALA A 1 77 ? -15.523 1.408 1.888 1.00 94.50 77 ALA A N 1
ATOM 565 C CA . ALA A 1 77 ? -15.538 1.741 3.308 1.00 94.50 77 ALA A CA 1
ATOM 566 C C . ALA A 1 77 ? -16.133 3.135 3.552 1.00 94.50 77 ALA A C 1
ATOM 568 O O . ALA A 1 77 ? -16.016 4.034 2.717 1.00 94.50 77 ALA A O 1
ATOM 569 N N . GLY A 1 78 ? -16.718 3.346 4.732 1.00 92.00 78 GLY A N 1
ATOM 570 C CA . GLY A 1 78 ? -17.010 4.697 5.207 1.00 92.00 78 GLY A CA 1
ATOM 571 C C 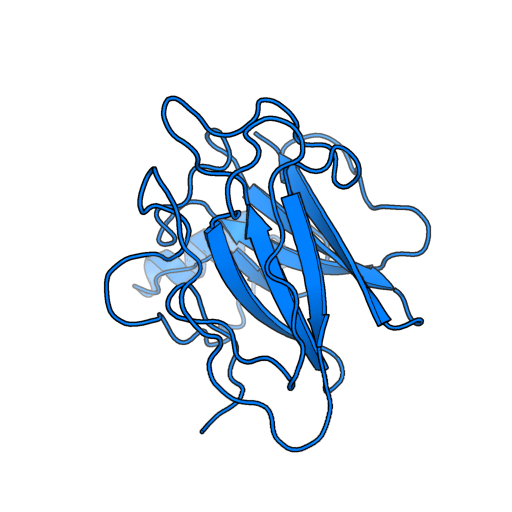. GLY A 1 78 ? -15.712 5.463 5.480 1.00 92.00 78 GLY A C 1
ATOM 572 O O . GLY A 1 78 ? -14.755 4.892 6.000 1.00 92.00 78 GLY A O 1
ATOM 573 N N . ARG A 1 79 ? -15.668 6.762 5.150 1.00 90.25 79 ARG A N 1
ATOM 574 C CA . ARG A 1 79 ? -14.535 7.621 5.532 1.00 90.25 79 ARG A CA 1
ATOM 575 C C . ARG A 1 79 ? -14.500 7.737 7.067 1.00 90.25 79 ARG A C 1
ATOM 577 O O . ARG A 1 79 ? -15.521 8.131 7.638 1.00 90.25 79 ARG A O 1
ATOM 584 N N . PRO A 1 80 ? -13.373 7.437 7.736 1.00 92.88 80 PRO A N 1
ATOM 585 C CA . PRO A 1 80 ? -13.282 7.559 9.185 1.00 92.88 80 PRO A CA 1
ATOM 586 C C . PRO A 1 80 ? -13.251 9.036 9.597 1.00 92.88 80 PRO A C 1
ATOM 588 O O . PRO A 1 80 ? -12.846 9.910 8.824 1.00 92.88 80 PRO A O 1
ATOM 591 N N . ALA A 1 81 ? -13.643 9.320 10.838 1.00 90.56 81 ALA A N 1
ATOM 592 C CA . ALA A 1 81 ? -13.429 1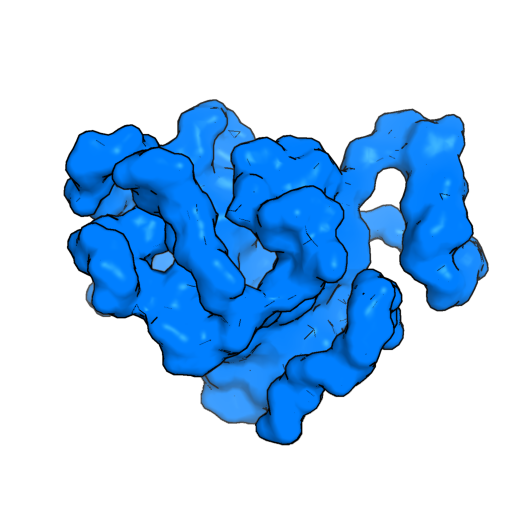0.637 11.424 1.00 90.56 81 ALA A CA 1
ATOM 593 C C . ALA A 1 81 ? -11.927 10.832 11.685 1.00 90.56 81 ALA A C 1
ATOM 595 O O . ALA A 1 81 ? -11.351 10.133 12.512 1.00 90.56 81 ALA A O 1
ATOM 596 N N . SER A 1 82 ? -11.300 11.772 10.978 1.00 86.69 82 SER A N 1
ATOM 597 C CA . SER A 1 82 ? -9.875 12.095 11.110 1.00 86.69 82 SER A CA 1
ATOM 598 C C . SER A 1 82 ? -9.730 13.580 11.456 1.00 86.69 82 SER A C 1
ATOM 600 O O . SER A 1 82 ? -10.181 14.411 10.662 1.00 86.69 82 SER A O 1
ATOM 602 N N . PRO A 1 83 ? -9.143 13.925 12.618 1.00 84.81 83 PRO A N 1
ATOM 603 C CA . PRO A 1 83 ? -8.881 15.313 13.000 1.00 84.81 83 PRO A CA 1
ATOM 604 C C . PRO A 1 83 ? -8.010 16.065 11.987 1.00 84.81 83 PRO A C 1
ATOM 606 O O . PRO A 1 83 ? -8.313 17.210 11.658 1.00 84.81 83 PRO A O 1
ATOM 609 N N . SER A 1 84 ? -6.977 15.407 11.457 1.00 83.38 84 SER A N 1
ATOM 610 C CA . SER A 1 84 ? -6.082 15.954 10.428 1.00 83.38 84 SER A CA 1
ATOM 611 C C . SER A 1 84 ? -6.678 15.944 9.012 1.00 83.38 84 SER A C 1
ATOM 613 O O . SER A 1 84 ? -6.221 16.668 8.130 1.00 83.38 84 SER A O 1
ATOM 615 N N . GLY A 1 85 ? -7.707 15.128 8.766 1.00 85.88 85 GLY A N 1
ATOM 616 C CA . GLY A 1 85 ? -8.321 14.954 7.450 1.00 85.88 85 GLY A CA 1
ATOM 617 C C . GLY A 1 85 ? -7.489 14.124 6.462 1.00 85.88 85 GLY A C 1
ATOM 618 O O . GLY A 1 85 ? -7.907 13.980 5.310 1.00 85.88 85 GLY A O 1
ATOM 619 N N . THR A 1 86 ? -6.358 13.545 6.886 1.00 87.12 86 THR A N 1
ATOM 620 C CA . THR A 1 86 ? -5.394 12.853 6.008 1.00 87.12 86 THR A CA 1
ATOM 621 C C . THR A 1 86 ? -5.704 11.375 5.778 1.00 87.12 86 THR A C 1
ATOM 623 O O . THR A 1 86 ? -5.138 10.778 4.865 1.00 87.12 86 THR A O 1
ATOM 626 N N . ALA A 1 87 ? -6.648 10.790 6.527 1.00 89.62 87 ALA A N 1
ATOM 627 C CA . ALA A 1 87 ? -6.962 9.355 6.479 1.00 89.62 87 ALA A CA 1
ATOM 628 C C . ALA A 1 87 ? -7.337 8.817 5.082 1.00 89.62 87 ALA A C 1
ATOM 630 O O . ALA A 1 87 ? -7.233 7.622 4.818 1.00 89.62 87 ALA A O 1
ATOM 631 N N . VAL A 1 88 ? -7.788 9.680 4.171 1.00 88.31 88 VAL A N 1
ATOM 632 C CA . VAL A 1 88 ? -8.095 9.295 2.790 1.00 88.31 88 VAL A CA 1
ATOM 633 C C . VAL A 1 88 ? -7.636 10.396 1.847 1.00 88.31 88 VAL A C 1
ATOM 635 O O . VAL A 1 88 ? -8.135 11.526 1.949 1.00 88.31 88 VAL A O 1
ATOM 638 N N . LEU A 1 89 ? -6.760 10.026 0.905 1.00 84.31 89 LEU A N 1
ATOM 639 C CA . LEU A 1 89 ? -6.288 10.888 -0.179 1.00 84.31 89 LEU A CA 1
ATOM 640 C C . LEU A 1 89 ? -7.468 11.532 -0.914 1.00 84.31 89 LEU A C 1
ATOM 642 O O . LEU A 1 89 ? -8.473 10.882 -1.222 1.00 84.31 89 LEU A O 1
ATOM 646 N N . THR A 1 90 ? -7.368 12.835 -1.149 1.00 80.00 90 THR A N 1
ATOM 647 C CA . THR A 1 90 ? -8.373 13.587 -1.897 1.00 80.00 90 THR A CA 1
ATOM 648 C C . THR A 1 90 ? -8.192 13.348 -3.396 1.00 80.00 90 THR A C 1
ATOM 650 O O . THR A 1 90 ? -7.072 13.255 -3.887 1.00 80.00 90 THR A O 1
ATOM 653 N N . GLY A 1 91 ? -9.302 13.254 -4.132 1.00 83.00 91 GLY A N 1
ATOM 654 C CA . GLY A 1 91 ? -9.297 13.003 -5.576 1.00 83.00 91 GLY A CA 1
ATOM 655 C C . GLY A 1 91 ? -9.782 11.606 -5.965 1.00 83.00 91 GLY A C 1
ATOM 656 O O . GLY A 1 91 ? -10.214 10.818 -5.122 1.00 83.00 91 GLY A O 1
ATOM 657 N N . GLU A 1 92 ? -9.758 11.340 -7.271 1.00 84.81 92 GLU A N 1
ATOM 658 C CA . GLU A 1 92 ? -10.134 10.041 -7.830 1.00 84.81 92 GLU A CA 1
ATOM 659 C C . GLU A 1 92 ? -9.030 9.001 -7.577 1.00 84.81 92 GLU A C 1
ATOM 661 O O . GLU A 1 92 ? -7.844 9.335 -7.661 1.00 84.81 92 GLU A O 1
ATOM 666 N N . PRO A 1 93 ? -9.391 7.741 -7.276 1.00 89.31 93 PRO A N 1
ATOM 667 C CA . PRO A 1 93 ? -8.415 6.676 -7.117 1.00 89.31 93 PRO A CA 1
ATOM 668 C C . PRO A 1 93 ? -7.704 6.380 -8.441 1.00 89.31 93 PRO A C 1
ATOM 670 O O . PRO A 1 93 ? -8.312 6.384 -9.513 1.00 89.31 93 PRO A O 1
ATOM 673 N N . TRP A 1 94 ? -6.427 6.030 -8.351 1.00 90.38 94 TRP A N 1
ATOM 674 C CA . TRP A 1 94 ? -5.623 5.630 -9.500 1.00 90.38 94 TRP A CA 1
ATOM 675 C C . TRP A 1 94 ? -5.745 4.125 -9.683 1.00 90.38 94 TRP A C 1
ATOM 677 O O . TRP A 1 94 ? -5.337 3.368 -8.806 1.00 90.38 94 TRP A O 1
ATOM 687 N N . LEU A 1 95 ? -6.310 3.675 -10.802 1.00 92.38 95 LEU A N 1
ATOM 688 C CA . LEU A 1 95 ? -6.339 2.250 -11.130 1.00 92.38 95 LEU A CA 1
ATOM 689 C C . LEU A 1 95 ? -4.949 1.797 -11.571 1.00 92.38 95 LEU A C 1
ATOM 691 O O . LEU A 1 95 ? -4.334 2.426 -12.430 1.00 92.38 95 LEU A O 1
ATOM 695 N N . LEU A 1 96 ? -4.478 0.696 -10.994 1.00 91.94 96 LEU A N 1
ATOM 696 C CA . LEU A 1 96 ? -3.179 0.130 -11.321 1.00 91.94 96 LEU A CA 1
ATOM 697 C C . LEU A 1 96 ? -3.312 -0.934 -12.409 1.00 91.94 96 LEU A C 1
ATOM 699 O O . LEU A 1 96 ? -4.166 -1.818 -12.341 1.00 91.94 96 LEU A O 1
ATOM 703 N N . GLY A 1 97 ? -2.429 -0.849 -13.400 1.00 91.50 97 GLY A N 1
ATOM 704 C CA . GLY A 1 97 ? -2.144 -1.919 -14.349 1.00 91.50 97 GLY A CA 1
ATOM 705 C C . GLY A 1 97 ? -0.741 -2.474 -14.115 1.00 91.50 97 GLY A C 1
ATOM 706 O O . GLY A 1 97 ? 0.092 -1.823 -13.488 1.00 91.50 97 GLY A O 1
ATOM 707 N N . VAL A 1 98 ? -0.472 -3.668 -14.640 1.00 90.06 98 VAL A N 1
ATOM 708 C CA . VAL A 1 98 ? 0.872 -4.258 -14.627 1.00 90.06 98 VAL A CA 1
ATOM 709 C C . VAL A 1 98 ? 1.522 -4.017 -15.984 1.00 90.06 98 VAL A C 1
ATOM 711 O O . VAL A 1 98 ? 0.977 -4.413 -17.015 1.00 90.06 98 VAL A O 1
ATOM 714 N N . HIS A 1 99 ? 2.690 -3.380 -15.977 1.00 88.75 99 HIS A N 1
ATOM 715 C CA . HIS A 1 99 ? 3.561 -3.257 -17.140 1.00 88.75 99 HIS A CA 1
ATOM 716 C C . HIS A 1 99 ? 4.720 -4.246 -16.982 1.00 88.75 99 HIS A C 1
ATOM 718 O O . HIS A 1 99 ? 5.452 -4.186 -15.998 1.00 88.75 99 HIS A O 1
ATOM 724 N N . GLN A 1 100 ? 4.857 -5.188 -17.917 1.00 86.06 100 GLN A N 1
ATOM 725 C CA . GLN A 1 100 ? 5.976 -6.130 -17.912 1.00 86.06 100 GLN A CA 1
ATOM 726 C C . GLN A 1 100 ? 7.169 -5.489 -18.622 1.00 86.06 100 GLN A C 1
ATOM 728 O O . GLN A 1 100 ? 7.082 -5.229 -19.819 1.00 86.06 100 GLN A O 1
ATOM 733 N N . ALA A 1 101 ? 8.257 -5.264 -17.889 1.00 84.19 101 ALA A N 1
ATOM 734 C CA . ALA A 1 101 ? 9.532 -4.831 -18.451 1.00 84.19 101 ALA A CA 1
ATOM 735 C C . ALA A 1 101 ? 10.393 -6.038 -18.853 1.00 84.19 101 ALA A C 1
ATOM 737 O O . ALA A 1 101 ? 10.194 -7.148 -18.348 1.00 84.19 101 ALA A O 1
ATOM 738 N N . ALA A 1 102 ? 11.348 -5.826 -19.761 1.00 85.50 102 ALA A N 1
ATOM 739 C CA . ALA A 1 102 ? 12.312 -6.859 -20.143 1.00 85.50 102 ALA A CA 1
ATOM 740 C C . ALA A 1 102 ? 13.485 -6.962 -19.155 1.00 85.50 102 ALA A C 1
ATOM 742 O O . ALA A 1 102 ? 14.153 -7.995 -19.110 1.00 85.50 102 ALA A O 1
ATOM 743 N N . ALA A 1 103 ? 13.749 -5.892 -18.403 1.00 86.19 103 ALA A N 1
ATOM 744 C CA . ALA A 1 103 ? 14.787 -5.857 -17.385 1.00 86.19 103 ALA A CA 1
ATOM 745 C C . ALA A 1 103 ? 14.451 -6.746 -16.174 1.00 86.19 103 ALA A C 1
ATOM 747 O O . ALA A 1 103 ? 13.305 -6.811 -15.729 1.00 86.19 103 ALA A O 1
ATOM 748 N N . ASP A 1 104 ? 15.481 -7.391 -15.622 1.00 83.62 104 ASP A N 1
ATOM 749 C CA . ASP A 1 104 ? 15.367 -8.239 -14.427 1.00 83.62 104 ASP A CA 1
ATOM 750 C C . ASP A 1 104 ? 15.444 -7.433 -13.112 1.00 83.62 104 ASP A C 1
ATOM 752 O O . ASP A 1 104 ? 15.000 -7.913 -12.067 1.00 83.62 104 ASP A O 1
ATOM 756 N N . ASP A 1 105 ? 16.016 -6.223 -13.154 1.00 89.19 105 ASP A N 1
ATOM 757 C CA . ASP A 1 105 ? 16.130 -5.299 -12.020 1.00 89.19 105 ASP A CA 1
ATOM 758 C C . ASP A 1 105 ? 15.043 -4.215 -12.066 1.00 89.19 105 ASP A C 1
ATOM 760 O O . ASP A 1 105 ? 14.679 -3.715 -13.135 1.00 89.19 105 ASP A O 1
ATOM 764 N N . TYR A 1 106 ? 14.542 -3.826 -10.891 1.00 91.56 106 TYR A N 1
ATOM 765 C CA . TYR A 1 106 ? 13.473 -2.837 -10.778 1.00 91.56 106 TYR A CA 1
ATOM 766 C C . TYR A 1 106 ? 13.862 -1.459 -11.319 1.00 91.56 106 TYR A C 1
ATOM 768 O O . TYR A 1 106 ? 13.052 -0.826 -11.991 1.00 91.56 106 TYR A O 1
ATOM 776 N N . TYR A 1 107 ? 15.074 -0.972 -11.052 1.00 90.94 107 TYR A N 1
ATOM 777 C CA . TYR A 1 107 ? 15.478 0.376 -11.451 1.00 90.94 107 TYR A CA 1
ATOM 778 C C . TYR A 1 107 ? 15.686 0.479 -12.962 1.00 90.94 107 TYR A C 1
ATOM 780 O O . TYR A 1 107 ? 15.319 1.490 -13.566 1.00 90.94 107 TYR A O 1
ATOM 788 N N . ASP A 1 108 ? 16.201 -0.581 -13.583 1.00 92.12 108 ASP A N 1
ATOM 789 C CA . ASP A 1 108 ? 16.296 -0.678 -15.040 1.00 92.12 108 ASP A CA 1
ATOM 790 C C . ASP A 1 108 ? 14.898 -0.758 -15.680 1.00 92.12 108 ASP A C 1
ATOM 792 O O . ASP A 1 108 ? 14.606 -0.018 -16.624 1.00 92.12 108 ASP A O 1
ATOM 796 N N . ALA A 1 109 ? 13.994 -1.570 -15.117 1.00 92.00 109 ALA A N 1
ATOM 797 C CA . ALA A 1 109 ? 12.596 -1.656 -15.550 1.00 92.00 109 ALA A CA 1
ATOM 798 C C . ALA A 1 109 ? 11.852 -0.317 -15.400 1.00 92.00 109 ALA A C 1
ATOM 800 O O . ALA A 1 109 ? 11.0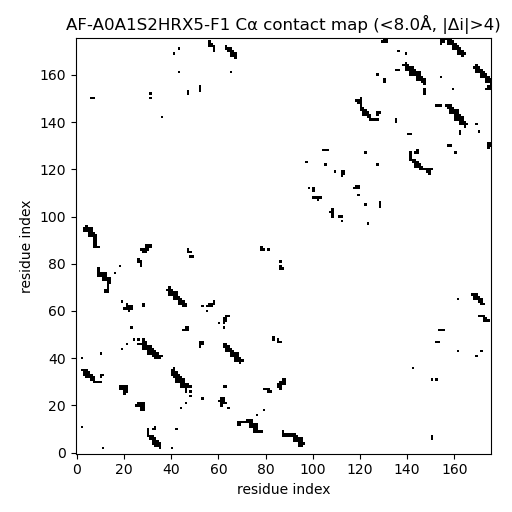77 0.084 -16.271 1.00 92.00 109 ALA A O 1
ATOM 801 N N . LEU A 1 110 ? 12.109 0.408 -14.310 1.00 91.88 110 LEU A N 1
ATOM 802 C CA . LEU A 1 110 ? 11.566 1.737 -14.052 1.00 91.88 110 LEU A CA 1
ATOM 803 C C . LEU A 1 110 ? 12.052 2.746 -15.098 1.00 91.88 110 LEU A C 1
ATOM 805 O O . LEU A 1 110 ? 11.265 3.562 -15.581 1.00 91.88 110 LEU A O 1
ATOM 809 N N . ALA A 1 111 ? 13.337 2.707 -15.459 1.00 91.81 111 ALA A N 1
ATOM 810 C CA . ALA A 1 111 ? 13.901 3.578 -16.485 1.00 91.81 111 ALA A CA 1
ATOM 811 C C . ALA A 1 111 ? 13.314 3.287 -17.878 1.00 91.81 111 ALA A C 1
ATOM 813 O O . ALA A 1 111 ? 13.009 4.228 -18.618 1.00 91.81 111 ALA A O 1
ATOM 814 N N . GLU A 1 112 ? 13.110 2.011 -18.216 1.00 91.06 112 GLU A N 1
ATOM 815 C CA . GLU A 1 112 ? 12.438 1.569 -19.446 1.00 91.06 112 GLU A CA 1
ATOM 816 C C . GLU A 1 112 ? 10.999 2.104 -19.501 1.00 91.06 112 GLU A C 1
ATOM 818 O O . GLU A 1 112 ? 10.656 2.873 -20.399 1.00 91.06 112 GLU A O 1
ATOM 823 N N . ALA A 1 113 ? 10.193 1.820 -18.475 1.00 90.44 113 ALA A N 1
ATOM 824 C CA . ALA A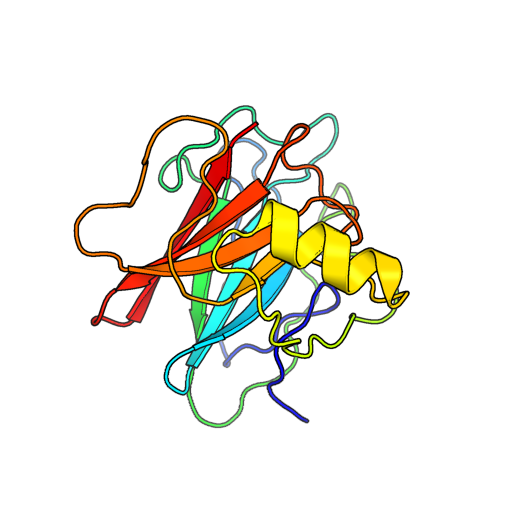 1 113 ? 8.799 2.256 -18.404 1.00 90.44 113 ALA A CA 1
ATOM 825 C C . ALA A 1 113 ? 8.656 3.789 -18.465 1.00 90.44 113 ALA A C 1
ATOM 827 O O . ALA A 1 113 ? 7.793 4.320 -19.168 1.00 90.44 113 ALA A O 1
ATOM 828 N N . ARG A 1 114 ? 9.536 4.531 -17.777 1.00 89.44 114 ARG A N 1
ATOM 829 C CA . ARG A 1 114 ? 9.556 6.002 -17.840 1.00 89.44 114 ARG A CA 1
ATOM 830 C C . ARG A 1 114 ? 9.930 6.522 -19.225 1.00 89.44 114 ARG A C 1
ATOM 832 O O . ARG A 1 114 ? 9.382 7.541 -19.646 1.00 89.44 114 ARG A O 1
ATOM 839 N N . SER A 1 115 ? 10.827 5.840 -19.936 1.00 89.50 115 SER A N 1
ATOM 840 C CA . SER A 1 115 ? 11.187 6.189 -21.319 1.00 89.50 115 SER A CA 1
ATOM 841 C C . SER A 1 115 ? 10.003 6.015 -22.276 1.00 89.50 115 SER A C 1
ATOM 843 O O . SER A 1 115 ? 9.863 6.794 -23.219 1.00 89.50 115 SER A O 1
ATOM 845 N N . ASP A 1 116 ? 9.101 5.085 -21.962 1.00 88.31 116 ASP A N 1
ATOM 846 C CA . ASP A 1 116 ? 7.837 4.857 -22.670 1.00 88.31 116 ASP A CA 1
ATOM 847 C C . ASP A 1 116 ? 6.693 5.786 -22.211 1.00 88.31 116 ASP A C 1
ATOM 849 O O . ASP A 1 116 ? 5.563 5.690 -22.695 1.00 88.31 116 ASP A O 1
ATOM 853 N N . GLY A 1 117 ? 6.968 6.721 -21.293 1.00 88.88 117 GLY A N 1
ATOM 854 C CA . GLY A 1 117 ? 5.987 7.676 -20.774 1.00 88.88 117 GLY A CA 1
ATOM 855 C C . GLY A 1 117 ? 5.000 7.080 -19.766 1.00 88.88 117 GLY A C 1
ATOM 856 O O . GLY A 1 117 ? 3.941 7.664 -19.533 1.00 88.88 117 GLY A O 1
ATOM 857 N N . VAL A 1 118 ? 5.323 5.930 -19.171 1.00 89.94 118 VAL A N 1
ATOM 858 C CA . VAL A 1 118 ? 4.505 5.275 -18.146 1.00 89.94 118 VAL A CA 1
ATOM 859 C C . VAL A 1 118 ? 4.841 5.842 -16.766 1.00 89.94 118 VAL A C 1
ATOM 861 O O . VAL A 1 118 ? 5.999 5.868 -16.347 1.00 89.94 118 VAL A O 1
ATOM 864 N N . SER A 1 119 ? 3.815 6.266 -16.027 1.00 90.56 119 SER A N 1
ATOM 865 C CA . SER A 1 119 ? 3.932 6.541 -14.592 1.00 90.56 119 SER A CA 1
ATOM 866 C C . SER A 1 119 ? 3.930 5.222 -13.821 1.00 90.56 119 SER A C 1
ATOM 868 O O . SER A 1 119 ? 2.956 4.471 -13.874 1.00 90.56 119 SER A O 1
ATOM 870 N N . VAL A 1 120 ? 5.020 4.945 -13.112 1.00 92.12 120 VAL A N 1
ATOM 871 C CA . VAL A 1 120 ? 5.208 3.726 -12.317 1.00 92.12 120 VAL A CA 1
ATOM 872 C C . VAL A 1 120 ? 4.988 4.065 -10.850 1.00 92.12 120 VAL A C 1
ATOM 874 O O . VAL A 1 120 ? 5.531 5.054 -10.377 1.00 92.12 120 VAL A O 1
ATOM 877 N N . ALA A 1 121 ? 4.188 3.257 -10.159 1.00 93.12 121 ALA A N 1
ATOM 878 C CA . ALA A 1 121 ? 3.863 3.442 -8.743 1.00 93.12 121 ALA A CA 1
ATOM 879 C C . ALA A 1 121 ? 4.550 2.423 -7.817 1.00 93.12 121 ALA A C 1
ATOM 881 O O . ALA A 1 121 ? 4.203 2.327 -6.639 1.00 93.12 121 ALA A O 1
ATOM 882 N N . GLY A 1 122 ? 5.467 1.624 -8.363 1.00 94.31 122 GLY A N 1
ATOM 883 C CA . GLY A 1 122 ? 6.181 0.584 -7.640 1.00 94.31 122 GLY A CA 1
ATOM 884 C C . GLY A 1 122 ? 6.324 -0.717 -8.431 1.00 94.31 122 GLY A C 1
ATOM 885 O O . GLY A 1 122 ? 6.178 -0.762 -9.656 1.00 94.31 122 GLY A O 1
ATOM 886 N N . GLN A 1 123 ? 6.575 -1.796 -7.696 1.00 94.75 123 GLN A N 1
ATOM 887 C CA . GLN A 1 123 ? 6.840 -3.140 -8.205 1.00 94.75 123 GLN A CA 1
ATOM 888 C C . GLN A 1 123 ? 5.740 -4.114 -7.772 1.00 94.75 123 GLN A C 1
ATOM 890 O O . GLN A 1 123 ? 5.265 -4.057 -6.640 1.00 94.75 123 GLN A O 1
ATOM 895 N N . TRP A 1 124 ? 5.386 -5.072 -8.631 1.00 94.12 124 TRP A N 1
ATOM 896 C CA . TRP A 1 124 ? 4.498 -6.183 -8.281 1.00 94.12 124 TRP A CA 1
ATOM 897 C C . TRP A 1 124 ? 5.199 -7.528 -8.489 1.00 94.12 124 TRP A C 1
ATOM 899 O O . TRP A 1 124 ? 5.625 -7.846 -9.600 1.00 94.12 124 TRP A O 1
ATOM 909 N N . GLY A 1 125 ? 5.296 -8.325 -7.423 1.00 91.62 125 GLY A N 1
ATOM 910 C CA . GLY A 1 125 ? 5.986 -9.614 -7.421 1.00 91.62 125 GLY A CA 1
ATOM 911 C C . GLY A 1 125 ? 7.488 -9.531 -7.732 1.00 91.62 125 GLY A C 1
ATOM 912 O O . GLY A 1 125 ? 8.087 -8.460 -7.794 1.00 91.62 125 GLY A O 1
ATOM 913 N N . GLY A 1 126 ? 8.110 -10.696 -7.928 1.00 90.44 126 GLY A N 1
ATOM 914 C CA . GLY A 1 126 ? 9.559 -10.802 -8.127 1.00 90.44 126 GLY A CA 1
ATOM 915 C C . GLY A 1 126 ? 10.344 -10.673 -6.819 1.00 90.44 126 GLY A C 1
ATOM 916 O O . GLY A 1 126 ? 9.831 -11.003 -5.750 1.00 90.44 126 GLY A O 1
ATOM 917 N N . ASN A 1 127 ? 11.597 -10.225 -6.915 1.00 91.31 127 ASN A N 1
ATOM 918 C CA . ASN A 1 127 ? 12.426 -9.942 -5.745 1.00 91.31 127 ASN A CA 1
ATOM 919 C C . ASN A 1 127 ? 12.276 -8.465 -5.355 1.00 91.31 127 ASN A C 1
ATOM 921 O O . ASN A 1 127 ? 12.351 -7.625 -6.252 1.00 91.31 127 ASN A O 1
ATOM 925 N N . PRO A 1 128 ? 12.092 -8.136 -4.065 1.00 94.50 128 PRO A N 1
ATOM 926 C CA . PRO A 1 128 ? 12.005 -6.749 -3.618 1.00 94.50 128 PRO A CA 1
ATOM 927 C C . PRO A 1 128 ? 13.273 -5.967 -3.974 1.00 94.50 128 PRO A C 1
ATOM 929 O O . PRO A 1 128 ? 14.388 -6.401 -3.672 1.00 94.50 128 PRO A O 1
ATOM 932 N N . ALA A 1 129 ? 13.095 -4.789 -4.570 1.00 94.19 129 ALA A N 1
ATOM 933 C CA . ALA A 1 129 ? 14.161 -3.817 -4.771 1.00 94.19 129 ALA A CA 1
ATOM 934 C C . ALA A 1 129 ? 14.480 -3.096 -3.453 1.00 94.19 129 ALA A C 1
ATOM 936 O O . ALA A 1 129 ? 14.020 -1.984 -3.199 1.00 94.19 129 ALA A O 1
ATOM 937 N N . TRP A 1 130 ? 15.213 -3.768 -2.567 1.00 94.94 130 TRP A N 1
ATOM 938 C CA . TRP A 1 130 ? 15.583 -3.227 -1.260 1.00 94.94 130 TRP A CA 1
ATOM 939 C C . TRP A 1 130 ? 16.421 -1.945 -1.379 1.00 94.94 130 TRP A C 1
ATOM 941 O O . TRP A 1 130 ? 17.405 -1.912 -2.117 1.00 94.94 130 TRP A O 1
ATOM 951 N N . ILE A 1 131 ? 16.041 -0.904 -0.629 1.00 92.00 131 ILE A N 1
ATOM 952 C CA . ILE A 1 131 ? 16.825 0.337 -0.501 1.00 92.00 131 ILE A CA 1
ATOM 953 C C . ILE A 1 131 ? 17.970 0.131 0.498 1.00 92.00 131 ILE A C 1
ATOM 955 O O . ILE A 1 131 ? 19.098 0.560 0.255 1.00 92.00 131 ILE A O 1
ATOM 959 N N . GLN A 1 132 ? 17.685 -0.543 1.616 1.00 90.38 132 GLN A N 1
ATOM 960 C CA . GLN A 1 132 ? 18.660 -0.864 2.652 1.00 90.38 132 GLN A CA 1
ATOM 961 C C . GLN A 1 132 ? 18.983 -2.366 2.660 1.00 90.38 132 GLN A C 1
ATOM 963 O O . GLN A 1 132 ? 19.520 -2.901 1.692 1.00 90.38 132 GLN A O 1
ATOM 968 N N . ASN A 1 133 ? 18.707 -3.051 3.771 1.00 93.50 133 ASN A N 1
ATOM 969 C CA . ASN A 1 133 ? 18.912 -4.488 3.912 1.00 93.50 133 ASN A CA 1
ATOM 970 C C . ASN A 1 133 ? 17.598 -5.241 3.689 1.00 93.50 133 ASN A C 1
ATOM 972 O O . ASN A 1 133 ? 16.517 -4.661 3.768 1.00 93.50 133 ASN A O 1
ATOM 976 N N . ASP A 1 134 ? 17.704 -6.550 3.465 1.00 95.62 134 ASP A N 1
ATOM 977 C CA . ASP A 1 134 ? 16.536 -7.424 3.444 1.00 95.62 134 ASP A CA 1
ATOM 978 C C . ASP A 1 134 ? 15.887 -7.489 4.831 1.00 95.62 134 ASP A C 1
ATOM 980 O O . ASP A 1 134 ? 16.491 -7.966 5.795 1.00 95.62 134 ASP A O 1
ATOM 984 N N . GLU A 1 135 ? 14.648 -7.010 4.910 1.00 94.50 135 GLU A N 1
ATOM 985 C CA . GLU A 1 135 ? 13.824 -7.007 6.118 1.00 94.50 135 GLU A CA 1
ATOM 986 C C . GLU A 1 135 ? 12.548 -7.840 5.936 1.00 94.50 135 GLU A C 1
ATOM 988 O O . GLU A 1 135 ? 11.541 -7.614 6.609 1.00 94.50 135 GLU A O 1
ATOM 993 N N . THR A 1 136 ? 12.573 -8.825 5.029 1.00 95.31 136 THR A N 1
ATOM 994 C CA . THR A 1 136 ? 11.441 -9.729 4.792 1.00 95.31 136 THR A CA 1
ATOM 995 C C . THR A 1 136 ? 10.989 -10.372 6.110 1.00 95.31 136 THR A C 1
ATOM 997 O O . THR A 1 136 ? 11.763 -11.109 6.736 1.00 95.31 136 THR A O 1
ATOM 1000 N N . PRO A 1 137 ? 9.728 -10.170 6.541 1.00 93.94 137 PRO A N 1
ATOM 1001 C CA . PRO A 1 137 ? 9.234 -10.792 7.761 1.00 93.94 137 PRO A CA 1
ATOM 1002 C C . PRO A 1 137 ? 9.232 -12.322 7.651 1.00 93.94 137 PRO A C 1
ATOM 1004 O O . PRO A 1 137 ? 8.790 -12.897 6.654 1.00 93.94 137 PRO A O 1
ATOM 1007 N N . GLY A 1 138 ? 9.687 -13.008 8.702 1.00 94.94 138 GLY A N 1
ATOM 1008 C CA . GLY A 1 138 ? 9.754 -14.471 8.720 1.00 94.94 138 GLY A CA 1
ATOM 1009 C C . GLY A 1 138 ? 8.393 -15.126 8.450 1.00 94.94 138 GLY A C 1
ATOM 1010 O O . GLY A 1 138 ? 7.424 -14.863 9.157 1.00 94.94 138 GLY A O 1
ATOM 1011 N N . GLY A 1 139 ? 8.329 -15.997 7.438 1.00 95.44 139 GLY A N 1
ATOM 1012 C CA . GLY A 1 139 ? 7.100 -16.696 7.031 1.00 95.44 139 GLY A CA 1
ATOM 1013 C C . GLY A 1 139 ? 6.217 -15.929 6.040 1.00 95.44 139 GLY A C 1
ATOM 1014 O O . GLY A 1 139 ? 5.219 -16.481 5.577 1.00 95.44 139 GLY A O 1
ATOM 1015 N N . TYR A 1 140 ? 6.593 -14.703 5.676 1.00 97.00 140 TYR A N 1
ATOM 1016 C CA . TYR A 1 140 ? 5.891 -13.900 4.684 1.00 97.00 140 TYR A CA 1
ATOM 1017 C C . TYR A 1 140 ? 6.613 -13.937 3.334 1.00 97.00 140 TYR A C 1
ATOM 1019 O O . TYR A 1 140 ? 7.808 -14.217 3.240 1.00 97.00 140 TYR A O 1
ATOM 1027 N N . ARG A 1 141 ? 5.866 -13.656 2.266 1.00 96.88 141 ARG A N 1
ATOM 1028 C CA . ARG A 1 141 ? 6.360 -13.548 0.892 1.00 96.88 141 ARG A CA 1
ATOM 1029 C C . ARG A 1 141 ? 6.097 -12.146 0.372 1.00 96.88 141 ARG A C 1
ATOM 1031 O O . ARG A 1 141 ? 5.052 -11.569 0.666 1.00 96.88 141 ARG A O 1
ATOM 1038 N N . PHE A 1 142 ? 7.037 -11.618 -0.401 1.00 97.56 142 PHE A N 1
ATOM 1039 C CA . PHE A 1 142 ? 6.892 -10.319 -1.044 1.00 97.56 142 PHE A CA 1
ATOM 1040 C C . PHE A 1 142 ? 5.707 -10.318 -2.018 1.00 97.56 142 PHE A C 1
ATOM 1042 O O . PHE A 1 142 ? 5.516 -11.270 -2.778 1.00 97.56 142 PHE A O 1
ATOM 1049 N N . VAL A 1 143 ? 4.913 -9.249 -1.977 1.00 97.31 143 VAL A N 1
ATOM 1050 C CA . VAL A 1 143 ? 3.758 -9.039 -2.858 1.00 97.31 143 VAL A CA 1
ATOM 1051 C C . VAL A 1 143 ? 3.994 -7.846 -3.768 1.00 97.31 143 VAL A C 1
ATOM 1053 O O . VAL A 1 143 ? 3.831 -7.963 -4.982 1.00 97.31 143 VAL A O 1
ATOM 1056 N N . ALA A 1 144 ? 4.348 -6.701 -3.191 1.00 97.06 144 ALA A N 1
ATOM 1057 C CA . ALA A 1 144 ? 4.533 -5.467 -3.935 1.00 97.06 144 ALA A CA 1
ATOM 1058 C C . ALA A 1 144 ? 5.438 -4.491 -3.187 1.00 97.06 144 ALA A C 1
ATOM 1060 O O . ALA A 1 144 ? 5.508 -4.516 -1.960 1.00 97.06 144 ALA A O 1
ATOM 1061 N N . MET A 1 145 ? 6.072 -3.602 -3.937 1.00 96.06 145 MET A N 1
ATOM 1062 C CA . MET A 1 145 ? 6.713 -2.392 -3.437 1.00 96.06 145 MET A CA 1
ATOM 1063 C C . MET A 1 145 ? 5.914 -1.197 -3.955 1.00 96.06 145 MET A C 1
ATOM 1065 O O . MET A 1 145 ? 5.427 -1.245 -5.083 1.00 96.06 145 MET A O 1
ATOM 1069 N N . LEU A 1 146 ? 5.759 -0.156 -3.146 1.00 95.25 146 LEU A N 1
ATOM 1070 C CA . LEU A 1 146 ? 5.065 1.081 -3.486 1.00 95.25 146 LEU A CA 1
ATOM 1071 C C . LEU A 1 146 ? 6.039 2.255 -3.357 1.00 95.25 146 LEU A C 1
ATOM 1073 O O . LEU A 1 146 ? 6.660 2.414 -2.304 1.00 95.25 146 LEU A O 1
ATOM 1077 N N . ASP A 1 147 ? 6.117 3.083 -4.393 1.00 92.38 147 ASP A N 1
ATOM 1078 C CA . ASP A 1 147 ? 6.971 4.277 -4.431 1.00 92.38 147 ASP A CA 1
ATOM 1079 C C . ASP A 1 147 ? 6.203 5.513 -3.939 1.00 92.38 147 ASP A C 1
ATOM 1081 O O . ASP A 1 147 ? 4.999 5.620 -4.149 1.00 92.38 147 ASP A O 1
ATOM 1085 N N . GLU A 1 148 ? 6.872 6.493 -3.325 1.00 87.75 148 GLU A N 1
ATOM 1086 C CA . GLU A 1 148 ? 6.210 7.744 -2.894 1.00 87.75 148 GLU A CA 1
ATOM 1087 C C . GLU A 1 148 ? 5.565 8.531 -4.045 1.00 87.75 148 GLU A C 1
ATOM 1089 O O . GLU A 1 148 ? 4.524 9.169 -3.869 1.00 87.75 148 GLU A O 1
ATOM 1094 N N . ASP A 1 149 ? 6.172 8.491 -5.232 1.00 82.75 149 ASP A N 1
ATOM 1095 C CA . ASP A 1 149 ? 5.637 9.082 -6.458 1.00 82.75 149 ASP A CA 1
ATOM 1096 C C . ASP A 1 149 ? 5.049 7.971 -7.345 1.00 82.75 149 ASP A C 1
ATOM 1098 O O . ASP A 1 149 ? 5.686 6.930 -7.504 1.00 82.75 149 ASP A O 1
ATOM 1102 N N . PRO A 1 150 ? 3.844 8.141 -7.920 1.00 80.12 150 PRO A N 1
ATOM 1103 C CA . PRO A 1 150 ? 2.971 9.320 -7.889 1.00 80.12 150 PRO A CA 1
ATOM 1104 C C . PRO A 1 150 ? 1.984 9.325 -6.704 1.00 80.12 150 PRO A C 1
ATOM 1106 O O . PRO A 1 150 ? 0.992 10.055 -6.725 1.00 80.12 150 PRO A O 1
ATOM 1109 N N . LEU A 1 151 ? 2.208 8.479 -5.695 1.00 75.12 151 LEU A N 1
ATOM 1110 C CA . LEU A 1 151 ? 1.297 8.240 -4.572 1.00 75.12 151 LEU A CA 1
ATOM 1111 C C . LEU A 1 151 ? 0.978 9.495 -3.749 1.00 75.12 151 LEU A C 1
ATOM 1113 O O . LEU A 1 151 ? -0.134 9.623 -3.232 1.00 75.12 151 LEU A O 1
ATOM 1117 N N . GLY A 1 152 ? 1.946 10.403 -3.608 1.00 75.94 152 GLY A N 1
ATOM 1118 C CA . GLY A 1 152 ? 1.836 11.574 -2.736 1.00 75.94 152 GLY A CA 1
ATOM 1119 C C . GLY A 1 152 ? 1.765 11.213 -1.247 1.00 75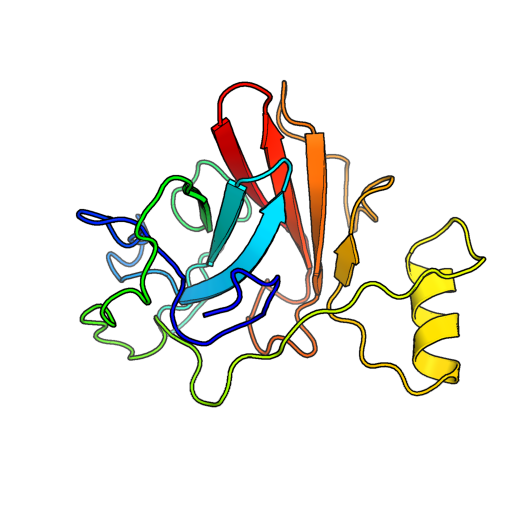.94 152 GLY A C 1
ATOM 1120 O O . GLY A 1 152 ? 1.406 12.064 -0.433 1.00 75.94 152 GLY A O 1
ATOM 1121 N N . VAL A 1 153 ? 2.082 9.961 -0.901 1.00 80.50 153 VAL A N 1
ATOM 1122 C CA . VAL A 1 153 ? 2.211 9.475 0.476 1.00 80.50 153 VAL A CA 1
ATOM 1123 C C . VAL A 1 153 ? 3.671 9.599 0.881 1.00 80.50 153 VAL A C 1
ATOM 1125 O O . VAL A 1 153 ? 4.554 9.233 0.111 1.00 80.50 153 VAL A O 1
ATOM 1128 N N . ASN A 1 154 ? 3.929 10.128 2.075 1.00 83.62 154 ASN A N 1
ATOM 1129 C CA . ASN A 1 154 ? 5.286 10.300 2.575 1.00 83.62 154 ASN A CA 1
ATOM 1130 C C . ASN A 1 154 ? 5.746 9.030 3.305 1.00 83.62 154 ASN A C 1
ATOM 1132 O O . ASN A 1 154 ? 5.265 8.735 4.402 1.00 83.62 154 ASN A O 1
ATOM 1136 N N . PHE A 1 155 ? 6.679 8.299 2.706 1.00 84.31 155 PHE A N 1
ATOM 1137 C CA . PHE A 1 155 ? 7.391 7.162 3.292 1.00 84.31 155 PHE A CA 1
ATOM 1138 C C . PHE A 1 155 ? 8.742 7.567 3.913 1.00 84.31 155 PHE A C 1
ATOM 1140 O O . PHE A 1 155 ? 9.449 6.701 4.419 1.00 84.31 155 PHE A O 1
ATOM 1147 N N . GLY A 1 156 ? 9.087 8.860 3.919 1.00 79.81 156 GLY A N 1
ATOM 1148 C CA . GLY A 1 156 ? 10.337 9.410 4.449 1.00 79.81 156 GLY A CA 1
ATOM 1149 C C . GLY A 1 156 ? 11.452 9.586 3.409 1.00 79.81 156 GLY A C 1
ATOM 1150 O O . GLY A 1 156 ? 12.619 9.649 3.787 1.00 79.81 156 GLY A O 1
ATOM 1151 N N . GLY A 1 157 ? 11.114 9.674 2.120 1.00 81.56 157 GLY A N 1
ATOM 1152 C CA . GLY A 1 157 ? 12.039 9.632 0.980 1.00 81.56 157 GLY A CA 1
ATOM 1153 C C . GLY A 1 157 ? 12.241 8.221 0.419 1.00 81.56 157 GLY A C 1
ATOM 1154 O O . GLY A 1 157 ? 13.287 7.946 -0.166 1.00 81.56 157 GLY A O 1
ATOM 1155 N N . GLY A 1 158 ? 11.280 7.327 0.659 1.00 88.88 158 GLY A N 1
ATOM 1156 C CA . GLY A 1 158 ? 11.480 5.883 0.629 1.00 88.88 158 GLY A CA 1
ATOM 1157 C C . GLY A 1 158 ? 10.496 5.074 -0.216 1.00 88.88 158 GLY A C 1
ATOM 1158 O O . GLY A 1 158 ? 9.896 5.549 -1.177 1.00 88.88 158 GLY A O 1
ATOM 1159 N N . SER A 1 159 ? 10.321 3.808 0.154 1.00 93.38 159 SER A N 1
ATOM 1160 C CA . SER A 1 159 ? 9.354 2.884 -0.452 1.00 93.38 159 SER A CA 1
ATOM 1161 C C . SER A 1 159 ? 8.685 2.021 0.609 1.00 93.38 159 SER A C 1
ATOM 1163 O O . SER A 1 159 ? 9.291 1.705 1.635 1.00 93.38 159 SER A O 1
ATOM 1165 N N . ALA A 1 160 ? 7.434 1.627 0.369 1.00 94.56 160 ALA A N 1
ATOM 1166 C CA . ALA A 1 160 ? 6.706 0.690 1.220 1.00 94.56 160 ALA A CA 1
ATOM 1167 C C . ALA A 1 160 ? 6.721 -0.717 0.611 1.00 94.56 160 ALA A C 1
ATOM 1169 O O . ALA A 1 160 ? 6.389 -0.896 -0.556 1.00 94.56 160 ALA A O 1
ATOM 1170 N N . TYR A 1 161 ? 7.048 -1.730 1.406 1.00 96.81 161 TYR A N 1
ATOM 1171 C CA . TYR A 1 161 ? 7.148 -3.126 0.987 1.00 96.81 161 TYR A CA 1
ATOM 1172 C C . TYR A 1 161 ? 6.026 -3.930 1.629 1.00 96.81 161 TYR A C 1
ATOM 1174 O O . TYR A 1 161 ? 5.921 -4.003 2.853 1.00 96.81 161 TYR A O 1
ATOM 1182 N N . VAL A 1 162 ? 5.183 -4.531 0.797 1.00 97.81 162 VAL A N 1
ATOM 1183 C CA . VAL A 1 162 ? 4.001 -5.294 1.190 1.00 97.81 162 VAL A CA 1
ATOM 1184 C C . VAL A 1 162 ? 4.301 -6.781 1.086 1.00 97.81 162 VAL A C 1
ATOM 1186 O O . VAL A 1 162 ? 4.756 -7.275 0.051 1.00 97.81 162 VAL A O 1
ATOM 1189 N N . PHE A 1 163 ? 3.983 -7.507 2.150 1.00 97.94 163 PHE A N 1
ATOM 1190 C CA . PHE A 1 163 ? 4.190 -8.941 2.264 1.00 97.94 163 PHE A CA 1
ATOM 1191 C C . PHE A 1 163 ? 2.907 -9.644 2.697 1.00 97.94 163 PHE A C 1
ATOM 1193 O O . PHE A 1 163 ? 2.103 -9.066 3.426 1.00 97.94 163 PHE A O 1
ATOM 1200 N N . ALA A 1 164 ? 2.741 -10.906 2.311 1.00 97.75 164 ALA A N 1
ATOM 1201 C CA . ALA A 1 164 ? 1.631 -11.753 2.743 1.00 97.75 164 ALA A CA 1
ATOM 1202 C C . ALA A 1 164 ? 2.096 -13.173 3.089 1.00 97.75 164 ALA A C 1
ATOM 1204 O O . ALA A 1 164 ? 3.051 -13.688 2.500 1.00 97.75 164 ALA A O 1
ATOM 1205 N N . ASP A 1 165 ? 1.420 -13.808 4.043 1.00 96.06 165 ASP A N 1
ATOM 1206 C CA . ASP A 1 165 ? 1.616 -15.218 4.384 1.00 96.06 165 ASP A CA 1
ATOM 1207 C C . ASP A 1 165 ? 0.531 -16.116 3.753 1.00 96.06 165 ASP A C 1
ATOM 1209 O O . ASP A 1 165 ? -0.421 -15.650 3.129 1.00 96.06 165 ASP A O 1
ATOM 1213 N N . GLY A 1 166 ? 0.673 -17.437 3.900 1.00 92.75 166 GLY A N 1
ATOM 1214 C CA . GLY A 1 166 ? -0.325 -18.407 3.420 1.00 92.75 166 GLY A CA 1
ATOM 1215 C C . GLY A 1 166 ? -1.560 -18.555 4.322 1.00 92.75 166 GLY A C 1
ATOM 1216 O O . GLY A 1 166 ? -2.369 -19.455 4.101 1.00 92.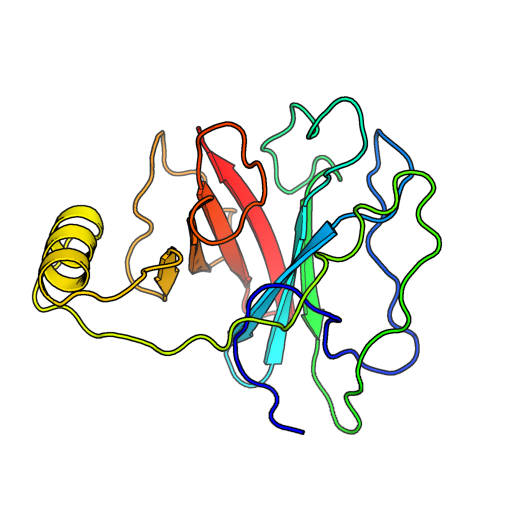75 166 GLY A O 1
ATOM 1217 N N . HIS A 1 167 ? -1.686 -17.732 5.364 1.00 93.12 167 HIS A N 1
ATOM 1218 C CA . HIS A 1 167 ? -2.730 -17.810 6.388 1.00 93.12 167 HIS A CA 1
ATOM 1219 C C . HIS A 1 167 ? -3.688 -16.614 6.361 1.00 93.12 167 HIS A C 1
ATOM 1221 O O . HIS A 1 167 ? -4.595 -16.551 7.188 1.00 93.12 167 HIS A O 1
ATOM 1227 N N . GLY A 1 168 ? -3.535 -15.710 5.390 1.00 93.12 168 GLY A N 1
ATOM 1228 C CA . GLY A 1 168 ? -4.391 -14.537 5.247 1.00 93.12 168 GLY A CA 1
ATOM 1229 C C . GLY A 1 168 ? -3.953 -13.363 6.118 1.00 93.12 168 GLY A C 1
ATOM 1230 O O . GLY A 1 168 ? -4.782 -12.526 6.461 1.00 93.12 168 GLY A O 1
ATOM 1231 N N . HIS A 1 169 ? -2.670 -13.278 6.466 1.00 95.88 169 HIS A N 1
ATOM 1232 C CA . HIS A 1 169 ? -2.086 -12.089 7.076 1.00 95.88 169 HIS A CA 1
ATOM 1233 C C . HIS A 1 169 ? -1.213 -11.348 6.072 1.00 95.88 169 HIS A C 1
ATOM 1235 O O . HIS A 1 169 ? -0.600 -11.943 5.183 1.00 95.88 169 HIS A O 1
ATOM 1241 N N . ALA A 1 170 ? -1.125 -10.034 6.249 1.00 97.69 170 ALA A N 1
ATOM 1242 C CA . ALA A 1 170 ? -0.228 -9.187 5.490 1.00 97.69 170 ALA A CA 1
ATOM 1243 C C . ALA A 1 170 ? 0.542 -8.258 6.426 1.00 97.69 170 ALA A C 1
ATOM 1245 O O . ALA A 1 170 ? 0.089 -7.938 7.524 1.00 97.69 170 ALA A O 1
ATOM 1246 N N . LYS A 1 171 ? 1.716 -7.828 5.974 1.00 97.06 171 LYS A N 1
ATOM 1247 C CA . LYS A 1 171 ? 2.547 -6.822 6.636 1.00 97.06 171 LYS A CA 1
ATOM 1248 C C . LYS A 1 171 ? 2.987 -5.780 5.625 1.00 97.06 171 LYS A C 1
ATOM 1250 O O . LYS A 1 171 ? 3.123 -6.079 4.440 1.00 97.06 171 LYS A O 1
ATOM 1255 N N . VAL A 1 172 ? 3.221 -4.570 6.109 1.00 96.38 172 VAL A N 1
ATOM 1256 C CA . VAL A 1 172 ? 3.854 -3.506 5.335 1.00 96.38 172 VAL A CA 1
ATOM 1257 C C . VAL A 1 172 ? 4.902 -2.821 6.198 1.00 96.38 172 VAL A C 1
ATOM 1259 O O . VAL A 1 172 ? 4.640 -2.507 7.357 1.00 96.38 172 VAL A O 1
ATOM 1262 N N . LEU A 1 173 ? 6.080 -2.616 5.628 1.00 93.50 173 LEU A N 1
ATOM 1263 C CA . LEU A 1 173 ? 7.178 -1.858 6.225 1.00 93.50 173 LEU A CA 1
ATOM 1264 C C . LEU A 1 173 ? 7.658 -0.805 5.232 1.00 93.50 173 LEU A C 1
ATOM 1266 O O . LEU A 1 173 ? 7.374 -0.925 4.040 1.00 93.50 173 LEU A O 1
ATOM 1270 N N . THR A 1 174 ? 8.382 0.205 5.695 1.00 91.56 174 THR A N 1
ATOM 1271 C CA . THR A 1 174 ? 8.969 1.235 4.826 1.00 91.56 174 THR A CA 1
ATOM 1272 C C . THR A 1 174 ? 10.495 1.210 4.902 1.00 91.56 174 THR A C 1
ATOM 1274 O O . THR A 1 174 ? 11.053 0.799 5.909 1.00 91.56 174 THR A O 1
ATOM 1277 N N . GLN A 1 175 ? 11.196 1.632 3.851 1.00 90.62 175 GLN A N 1
ATOM 1278 C CA . GLN A 1 175 ? 12.639 1.912 3.908 1.00 90.62 175 GLN A CA 1
ATOM 1279 C C . GLN A 1 175 ? 12.947 3.226 3.206 1.00 90.62 175 GLN A C 1
ATOM 1281 O O . GLN A 1 175 ? 12.283 3.548 2.226 1.00 90.62 175 GLN A O 1
ATOM 1286 N N . THR A 1 176 ? 13.960 3.942 3.695 1.00 87.62 176 THR A N 1
ATOM 1287 C CA . THR A 1 176 ? 14.425 5.254 3.206 1.00 87.62 176 THR A CA 1
ATOM 1288 C C . THR A 1 176 ? 15.931 5.262 3.013 1.00 87.62 176 THR A C 1
ATOM 1290 O O . THR A 1 176 ? 16.613 4.666 3.882 1.00 87.62 176 THR A O 1
#

Mean predicted aligned error: 4.59 Å

Secondary structure (DSSP, 8-state):
-----EESSPPEE-TTPPPPB-TTT-SBPEEEEEEEETTEEEEEEE---TT---S---TTSSSEEEEEE-SS--EEPPPP--SSSTTB-SSPPEEP-PPPPS-SSHHHHHHHHHHTTPPP-EEESSS---SSS--PPTT-EEEEEEEHHHHT--SSSSEEEEEE-TTS-EEEEEE-

pLDDT: mean 89.42, std 8.5, range [42.72, 97.94]